Protein AF-0000000073407719 (afdb_homodimer)

Sequence (132 aa):
MNLAILALGFAVMGVSIGEGILVANIAKSAARQPEMFSKLQTLMFTGVAFIEGTFFVLFAFTFLVRMNLAILALGFAVMGVSIGEGILVANIAKSAARQPEMFSKLQTLMFTGVAFIEGTFFVLFAFTFLVR

pLDDT: mean 95.17, std 7.77, range [57.31, 98.88]

Radius of gyration: 16.1 Å; Cα contacts (8 Å, |Δi|>4): 150; chains: 2; bounding box: 18×47×39 Å

Solvent-accessible surface area (backbone atoms only — not comparable to full-atom values): 6591 Å² total; per-residue (Å²): 112,69,44,48,55,51,12,49,48,46,20,50,52,16,37,54,53,6,47,48,48,22,50,55,30,38,52,53,21,30,72,74,29,63,89,44,35,69,62,47,49,52,50,48,52,52,50,47,47,56,38,50,47,51,49,50,51,50,53,55,45,52,65,64,77,98,110,59,64,51,43,33,53,48,12,54,46,36,16,51,45,13,36,50,47,12,52,50,50,18,50,44,34,44,50,28,45,75,38,61,90,45,36,71,60,45,51,52,49,46,52,53,53,45,49,56,49,51,46,54,49,52,51,53,56,53,43,53,71,64,74,102

Nearest PDB structures (foldseek):
  7jg7-assembly1_2  TM=9.156E-01  e=1.169E-02  Mycolicibacterium smegmatis
  7jg7-assembly1_8  TM=9.123E-01  e=1.616E-02  Mycolicibacterium smegmatis
  7njm-assembly1_Q  TM=9.087E-01  e=1.616E-02  Mycolicibacterium smegmatis MC2 155
  7jg6-assembly1_8  TM=9.027E-01  e=1.839E-02  Mycolicibacterium smegmatis
  8apj-assembly1_V1  TM=8.903E-01  e=3.999E-02  Trypanosoma brucei brucei

InterPro domains:
  IPR000454 ATP synthase, F0 complex, subunit C [MF_01396] (1-66)
  IPR000454 ATP synthase, F0 complex, subunit C [PR00124] (3-22)
  IPR000454 ATP synthase, F0 complex, subunit C [PR00124] (24-39)
  IPR000454 ATP synthase, F0 complex, subunit C [PR00124] (41-66)
  IPR002379 V-ATPase proteolipid subunit C-like domain [PF00137] (4-64)
  IPR035921 F/V-ATP synthase subunit C superfamily [SSF81333] (5-65)
  IPR038662 F1F0 ATP synthase subunit C superfamily [G3DSA:1.20.20.10] (1-66)

Foldseek 3Di:
DVVLVVVLVVLVVVLVVVLVVLVVVLVVVCVVPVVCNVVSVVVSVVSNCVSVVVSVVSVVVSVVVD/DVVLVVVLVVLVVVLVVQLVVLVVVLVVVCVVPVVCNVVSVVVSVVSNCVSVVVSVVSVVVSVVVD

Secondary structure (DSSP, 8-state):
-HHHHHHHHHHHHHHHHHHHHHHHHHHHHHHH-GGGHHHHHHHHHHHHHHHHHHHHHHHHHHHH--/-HHHHHHHHHHHHHHHHHHHHHHHHHHHHHHH-GGGHHHHHHHHHHHHHHHHHHHHHHHHHHHH--

Organism: Streptococcus agalactiae serotype V (strain ATCC BAA-611 / 2603 V/R) (NCBI:txid208435)

Structure (mmCIF, N/CA/C/O backbone):
data_AF-0000000073407719-model_v1
#
loop_
_entity.id
_entity.type
_entity.pdbx_description
1 polymer 'ATP synthase subunit c'
#
loop_
_atom_site.group_PDB
_atom_site.id
_atom_site.type_symbol
_atom_site.label_atom_id
_atom_site.label_alt_id
_atom_site.label_comp_id
_atom_site.label_asym_id
_atom_site.label_entity_id
_atom_site.label_seq_id
_atom_site.pdbx_PDB_ins_code
_atom_site.Cartn_x
_atom_site.Cartn_y
_atom_site.Cartn_z
_atom_site.occupancy
_atom_site.B_iso_or_equiv
_atom_site.auth_seq_id
_atom_site.auth_comp_id
_atom_site.auth_asym_id
_atom_site.auth_atom_id
_atom_site.pdbx_PDB_model_num
ATOM 1 N N . MET A 1 1 ? 4.938 17.172 17.562 1 63.59 1 MET A N 1
ATOM 2 C CA . MET A 1 1 ? 5.883 16.062 17.438 1 63.59 1 MET A CA 1
ATOM 3 C C . MET A 1 1 ? 5.23 14.742 17.828 1 63.59 1 MET A C 1
ATOM 5 O O . MET A 1 1 ? 5.316 13.766 17.078 1 63.59 1 MET A O 1
ATOM 9 N N . ASN A 1 2 ? 4.305 14.727 18.844 1 82.56 2 ASN A N 1
ATOM 10 C CA . ASN A 1 2 ? 3.75 13.5 19.406 1 82.56 2 ASN A CA 1
ATOM 11 C C . ASN A 1 2 ? 2.752 12.852 18.438 1 82.56 2 ASN A C 1
ATOM 13 O O . ASN A 1 2 ? 2.848 11.656 18.156 1 82.56 2 ASN A O 1
ATOM 17 N N . LEU A 1 3 ? 2.027 13.648 17.828 1 87.06 3 LEU A N 1
ATOM 18 C CA . LEU A 1 3 ? 1 13.078 16.969 1 87.06 3 LEU A CA 1
ATOM 19 C C . LEU A 1 3 ? 1.608 12.562 15.664 1 87.06 3 LEU A C 1
ATOM 21 O O . LEU A 1 3 ? 1.119 11.594 15.094 1 87.06 3 LEU A O 1
ATOM 25 N N . ALA A 1 4 ? 2.742 13.203 15.266 1 88.19 4 ALA A N 1
ATOM 26 C CA . ALA A 1 4 ? 3.439 12.773 14.055 1 88.19 4 ALA A CA 1
ATOM 27 C C . ALA A 1 4 ? 4 11.367 14.219 1 88.19 4 ALA A C 1
ATOM 29 O O . ALA A 1 4 ? 3.863 10.523 13.328 1 88.19 4 ALA A O 1
ATOM 30 N N . ILE A 1 5 ? 4.605 11.078 15.352 1 92.5 5 ILE A N 1
ATOM 31 C CA . ILE A 1 5 ? 5.18 9.766 15.617 1 92.5 5 ILE A CA 1
ATOM 32 C C . ILE A 1 5 ? 4.066 8.727 15.727 1 92.5 5 ILE A C 1
ATOM 34 O O . ILE A 1 5 ? 4.219 7.59 15.273 1 92.5 5 ILE A O 1
ATOM 38 N N . LEU A 1 6 ? 3.002 9.133 16.344 1 94.88 6 LEU A N 1
ATOM 39 C CA . LEU A 1 6 ? 1.856 8.234 16.422 1 94.88 6 LEU A CA 1
ATOM 40 C C . LEU A 1 6 ? 1.314 7.902 15.039 1 94.88 6 LEU A C 1
ATOM 42 O O . LEU A 1 6 ? 1.011 6.746 14.75 1 94.88 6 LEU A O 1
ATOM 46 N N . ALA A 1 7 ? 1.168 8.922 14.211 1 95.62 7 ALA A N 1
ATOM 47 C CA . ALA A 1 7 ? 0.703 8.719 12.844 1 95.62 7 ALA A CA 1
ATOM 48 C C . ALA A 1 7 ? 1.625 7.77 12.086 1 95.62 7 ALA A C 1
ATOM 50 O O . ALA A 1 7 ? 1.157 6.863 11.391 1 95.62 7 ALA A O 1
ATOM 51 N N . LEU A 1 8 ? 2.898 7.938 12.258 1 96.56 8 LEU A N 1
ATOM 52 C CA . LEU A 1 8 ? 3.871 7.066 11.609 1 96.56 8 LEU A CA 1
ATOM 53 C C . LEU A 1 8 ? 3.768 5.641 12.133 1 96.56 8 LEU A C 1
ATOM 55 O O . LEU A 1 8 ? 3.953 4.68 11.383 1 96.56 8 LEU A O 1
ATOM 59 N N . GLY A 1 9 ? 3.508 5.531 13.375 1 97.44 9 GLY A N 1
ATOM 60 C CA . GLY A 1 9 ? 3.297 4.215 13.961 1 97.44 9 GLY A CA 1
ATOM 61 C C . GLY A 1 9 ? 2.15 3.459 13.32 1 97.44 9 GLY A C 1
ATOM 62 O O . GLY A 1 9 ? 2.295 2.285 12.961 1 97.44 9 GLY A O 1
ATOM 63 N N . PHE A 1 10 ? 0.996 4.008 13.234 1 97.69 10 PHE A N 1
ATOM 64 C CA . PHE A 1 10 ? -0.147 3.383 12.578 1 97.69 10 PHE A CA 1
ATOM 65 C C . PHE A 1 10 ? 0.17 3.068 11.125 1 97.69 10 PHE A C 1
ATOM 67 O O . PHE A 1 10 ? -0.198 2.008 10.617 1 97.69 10 PHE A O 1
ATOM 74 N N . ALA A 1 11 ? 0.815 4.023 10.445 1 98.31 11 ALA A N 1
ATOM 75 C CA . ALA A 1 11 ? 1.203 3.803 9.055 1 98.31 11 ALA A CA 1
ATOM 76 C C . ALA A 1 11 ? 2.072 2.557 8.922 1 98.31 11 ALA A C 1
ATOM 78 O O . ALA A 1 11 ? 1.835 1.719 8.047 1 98.31 11 ALA A O 1
ATOM 79 N N . VAL A 1 12 ? 3.051 2.41 9.781 1 98.62 12 VAL A N 1
AT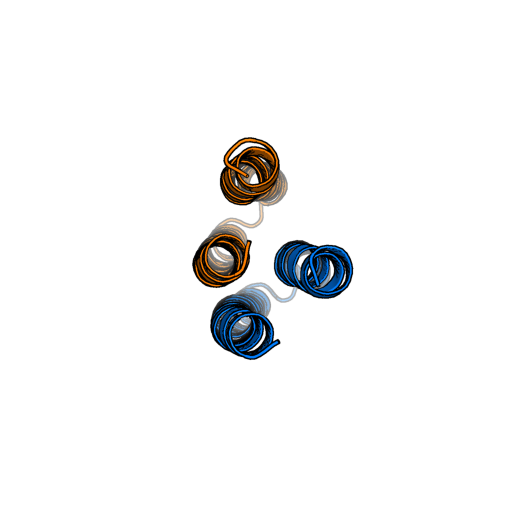OM 80 C CA . VAL A 1 12 ? 3.973 1.281 9.727 1 98.62 12 VAL A CA 1
ATOM 81 C C . VAL A 1 12 ? 3.219 -0.017 10 1 98.62 12 VAL A C 1
ATOM 83 O O . VAL A 1 12 ? 3.514 -1.054 9.398 1 98.62 12 VAL A O 1
ATOM 86 N N . MET A 1 13 ? 2.312 0.058 10.875 1 98.62 13 MET A N 1
ATOM 87 C CA . MET A 1 13 ? 1.476 -1.111 11.125 1 98.62 13 MET A CA 1
ATOM 88 C C . MET A 1 13 ? 0.765 -1.556 9.852 1 98.62 13 MET A C 1
ATOM 90 O O . MET A 1 13 ? 0.792 -2.736 9.5 1 98.62 13 MET A O 1
ATOM 94 N N . GLY A 1 14 ? 0.192 -0.649 9.203 1 98.62 14 GLY A N 1
ATOM 95 C CA . GLY A 1 14 ? -0.468 -0.951 7.945 1 98.62 14 GLY A CA 1
ATOM 96 C C . GLY A 1 14 ? 0.48 -1.489 6.891 1 98.62 14 GLY A C 1
ATOM 97 O O . GLY A 1 14 ? 0.177 -2.482 6.227 1 98.62 14 GLY A O 1
ATOM 98 N N . VAL A 1 15 ? 1.593 -0.85 6.73 1 98.81 15 VAL A N 1
ATOM 99 C CA . VAL A 1 15 ? 2.605 -1.262 5.762 1 98.81 15 VAL A CA 1
ATOM 100 C C . VAL A 1 15 ? 3.027 -2.703 6.039 1 98.81 15 VAL A C 1
ATOM 102 O O . VAL A 1 15 ? 3.062 -3.531 5.125 1 98.81 15 VAL A O 1
ATOM 105 N N . SER A 1 16 ? 3.32 -3.055 7.305 1 98.81 16 SER A N 1
ATOM 106 C CA . SER A 1 16 ? 3.791 -4.379 7.703 1 98.81 16 SER A CA 1
ATOM 107 C C . SER A 1 16 ? 2.742 -5.449 7.414 1 98.81 16 SER A C 1
ATOM 109 O O . SER A 1 16 ? 3.061 -6.508 6.875 1 98.81 16 SER A O 1
ATOM 111 N N . ILE A 1 17 ? 1.562 -5.16 7.754 1 98.75 17 ILE A N 1
ATOM 112 C CA . ILE A 1 17 ? 0.474 -6.102 7.523 1 98.75 17 ILE A CA 1
ATOM 113 C C . ILE A 1 17 ? 0.253 -6.281 6.023 1 98.75 17 ILE A C 1
ATOM 115 O O . ILE A 1 17 ? 0.182 -7.41 5.531 1 98.75 17 ILE A O 1
ATOM 119 N N . GLY A 1 18 ? 0.185 -5.234 5.32 1 98.75 18 GLY A N 1
ATOM 120 C CA . GLY A 1 18 ? -0.028 -5.289 3.885 1 98.75 18 GLY A CA 1
ATOM 121 C C . GLY A 1 18 ? 1.065 -6.035 3.146 1 98.75 18 GLY A C 1
ATOM 122 O O . GLY A 1 18 ? 0.782 -6.902 2.318 1 98.75 18 GLY A O 1
ATOM 123 N N . GLU A 1 19 ? 2.275 -5.75 3.49 1 98.88 19 GLU A N 1
ATOM 124 C CA . GLU A 1 19 ? 3.393 -6.418 2.828 1 98.88 19 GLU A CA 1
ATOM 125 C C . GLU A 1 19 ? 3.457 -7.895 3.205 1 98.88 19 GLU A C 1
ATOM 127 O O . GLU A 1 19 ? 3.846 -8.734 2.387 1 98.88 19 GLU A O 1
ATOM 132 N N . GLY A 1 20 ? 3.119 -8.133 4.391 1 98.81 20 GLY A N 1
ATOM 133 C CA . GLY A 1 20 ? 3.051 -9.523 4.793 1 98.81 20 GLY A CA 1
ATOM 134 C C . GLY A 1 20 ? 2.055 -10.336 3.982 1 98.81 20 GLY A C 1
ATOM 135 O O . GLY A 1 20 ? 2.369 -11.43 3.518 1 98.81 20 GLY A O 1
ATOM 136 N N . ILE A 1 21 ? 0.886 -9.859 3.859 1 98.75 21 ILE A N 1
ATOM 137 C CA . ILE A 1 21 ? -0.149 -10.5 3.055 1 98.75 21 ILE A CA 1
ATOM 138 C C . ILE A 1 21 ? 0.332 -10.633 1.611 1 98.75 21 ILE A C 1
ATOM 140 O O . ILE A 1 21 ? 0.228 -11.711 1.017 1 98.75 21 ILE A O 1
ATOM 144 N N . LEU A 1 22 ? 0.845 -9.641 1.081 1 98.81 22 LEU A N 1
ATOM 145 C CA . LEU A 1 22 ? 1.326 -9.57 -0.295 1 98.81 22 LEU A CA 1
ATOM 146 C C . LEU A 1 22 ? 2.396 -10.633 -0.548 1 98.81 22 LEU A C 1
ATOM 148 O O . LEU A 1 22 ? 2.236 -11.484 -1.423 1 98.81 22 LEU A O 1
ATOM 152 N N . VAL A 1 23 ? 3.426 -10.609 0.226 1 98.88 23 VAL A N 1
ATOM 153 C CA . VAL A 1 23 ? 4.574 -11.477 -0.017 1 98.88 23 VAL A CA 1
ATOM 154 C C . VAL A 1 23 ? 4.184 -12.938 0.219 1 98.88 23 VAL A C 1
ATOM 156 O O . VAL A 1 23 ? 4.582 -13.82 -0.538 1 98.88 23 VAL A O 1
ATOM 159 N N . ALA A 1 24 ? 3.434 -13.18 1.261 1 98.81 24 ALA A N 1
ATOM 160 C CA . ALA A 1 24 ? 2.992 -14.539 1.548 1 98.81 24 ALA A CA 1
ATOM 161 C C . ALA A 1 24 ? 2.244 -15.133 0.359 1 98.81 24 ALA A C 1
ATOM 163 O O . ALA A 1 24 ? 2.477 -16.297 -0.012 1 98.81 24 ALA A O 1
ATOM 164 N N . ASN A 1 25 ? 1.408 -14.406 -0.255 1 98.88 25 ASN A N 1
ATOM 165 C CA . ASN A 1 25 ? 0.584 -14.93 -1.337 1 98.88 25 ASN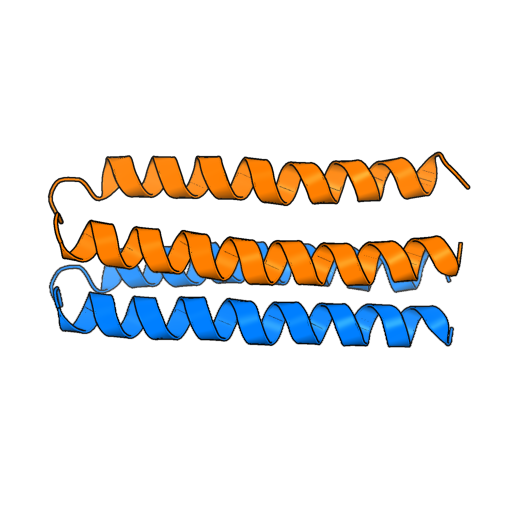 A CA 1
ATOM 166 C C . ASN A 1 25 ? 1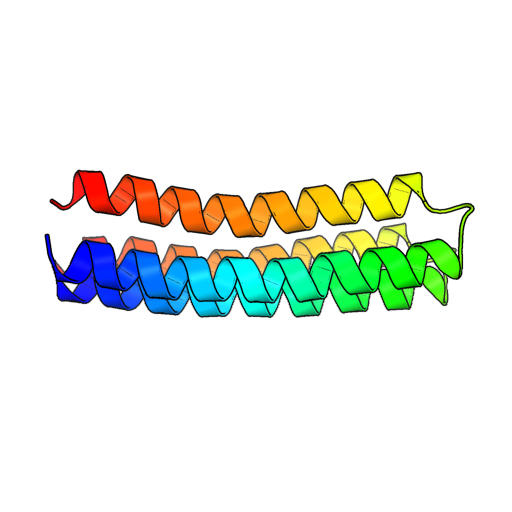.359 -15 -2.65 1 98.88 25 ASN A C 1
ATOM 168 O O . ASN A 1 25 ? 1.103 -15.867 -3.484 1 98.88 25 ASN A O 1
ATOM 172 N N . ILE A 1 26 ? 2.301 -14.102 -2.803 1 98.88 26 ILE A N 1
ATOM 173 C CA . ILE A 1 26 ? 3.207 -14.227 -3.939 1 98.88 26 ILE A CA 1
ATOM 174 C C . ILE A 1 26 ? 3.986 -15.539 -3.834 1 98.88 26 ILE A C 1
ATOM 176 O O . ILE A 1 26 ? 4.125 -16.266 -4.82 1 98.88 26 ILE A O 1
ATOM 180 N N . ALA A 1 27 ? 4.492 -15.836 -2.629 1 98.81 27 ALA A N 1
ATOM 181 C CA . ALA A 1 27 ? 5.23 -17.078 -2.41 1 98.81 27 ALA A CA 1
ATOM 182 C C . ALA A 1 27 ? 4.359 -18.297 -2.699 1 98.81 27 ALA A C 1
ATOM 184 O O . ALA A 1 27 ? 4.797 -19.234 -3.373 1 98.81 27 ALA A O 1
ATOM 185 N N . LYS A 1 28 ? 3.168 -18.266 -2.24 1 98.75 28 LYS A N 1
ATOM 186 C CA . LYS A 1 28 ? 2.227 -19.344 -2.492 1 98.75 28 LYS A CA 1
ATOM 187 C C . LYS A 1 28 ? 1.953 -19.5 -3.986 1 98.75 28 LYS A C 1
ATOM 189 O O . LYS A 1 28 ? 1.923 -20.625 -4.504 1 98.75 28 LYS A O 1
ATOM 194 N N . SER A 1 29 ? 1.758 -18.453 -4.664 1 98.81 29 SER A N 1
ATOM 195 C CA . SER A 1 29 ? 1.479 -18.453 -6.098 1 98.81 29 SER A CA 1
ATOM 196 C C . SER A 1 29 ? 2.678 -18.953 -6.895 1 98.81 29 SER A C 1
ATOM 198 O O . SER A 1 29 ? 2.518 -19.703 -7.867 1 98.81 29 SER A O 1
ATOM 200 N N . ALA A 1 30 ? 3.832 -18.547 -6.477 1 98.56 30 ALA A N 1
ATOM 201 C CA . ALA A 1 30 ? 5.055 -18.984 -7.148 1 98.56 30 ALA A CA 1
ATOM 202 C C . ALA A 1 30 ? 5.262 -20.484 -6.988 1 98.56 30 ALA A C 1
ATOM 204 O O . ALA A 1 30 ? 5.746 -21.156 -7.902 1 98.56 30 ALA A O 1
ATOM 205 N N . ALA A 1 31 ? 4.895 -21.016 -5.848 1 98.12 31 ALA A N 1
ATOM 206 C CA . ALA A 1 31 ? 4.996 -22.453 -5.605 1 98.12 31 ALA A CA 1
ATOM 207 C C . ALA A 1 31 ? 4.043 -23.234 -6.512 1 98.12 31 ALA A C 1
ATOM 209 O O . ALA A 1 31 ? 4.359 -24.328 -6.961 1 98.12 31 ALA A O 1
ATOM 210 N N . ARG A 1 32 ? 2.93 -22.688 -6.832 1 96.69 32 ARG A N 1
ATOM 211 C CA . ARG A 1 32 ? 1.912 -23.297 -7.68 1 96.69 32 ARG A CA 1
ATOM 212 C C . A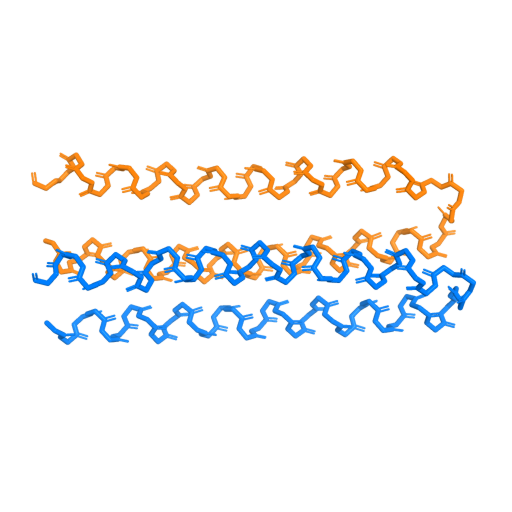RG A 1 32 ? 2.318 -23.25 -9.148 1 96.69 32 ARG A C 1
ATOM 214 O O . ARG A 1 32 ? 1.977 -24.141 -9.922 1 96.69 32 ARG A O 1
ATOM 221 N N . GLN A 1 33 ? 3.012 -22.109 -9.547 1 97.88 33 GLN A N 1
ATOM 222 C CA . GLN A 1 33 ? 3.457 -21.891 -10.914 1 97.88 33 GLN A CA 1
ATOM 223 C C . GLN A 1 33 ? 4.914 -21.438 -10.953 1 97.88 33 GLN A C 1
ATOM 225 O O . GLN A 1 33 ? 5.199 -20.266 -11.25 1 97.88 33 GLN A O 1
ATOM 230 N N . PRO A 1 34 ? 5.898 -22.297 -10.742 1 97.75 34 PRO A N 1
ATOM 231 C CA . PRO A 1 34 ? 7.32 -21.953 -10.633 1 97.75 34 PRO A CA 1
ATOM 232 C C . PRO A 1 34 ? 7.863 -21.312 -11.906 1 97.75 34 PRO A C 1
ATOM 234 O O . PRO A 1 34 ? 8.805 -20.516 -11.844 1 97.75 34 PRO A O 1
ATOM 237 N N . GLU A 1 35 ? 7.172 -21.625 -13 1 97.25 35 GLU A N 1
ATOM 238 C CA . GLU A 1 35 ? 7.633 -21.062 -14.266 1 97.25 35 GLU A CA 1
ATOM 239 C C . GLU A 1 35 ? 7.371 -19.562 -14.328 1 97.25 35 GLU A C 1
ATOM 241 O O . GLU A 1 35 ? 7.949 -18.859 -15.156 1 97.25 35 GLU A O 1
ATOM 246 N N . MET A 1 36 ? 6.477 -19.078 -13.484 1 97 36 MET A N 1
ATOM 247 C CA . MET A 1 36 ? 6.125 -17.672 -13.492 1 97 36 MET A CA 1
ATOM 248 C C . MET A 1 36 ? 6.859 -16.922 -12.383 1 97 36 MET A C 1
ATOM 250 O O . MET A 1 36 ? 6.527 -15.773 -12.078 1 97 36 MET A O 1
ATOM 254 N N . PHE A 1 37 ? 7.875 -17.453 -11.781 1 98.25 37 PHE A N 1
ATOM 255 C CA . PHE A 1 37 ? 8.531 -16.875 -10.617 1 98.25 37 PHE A CA 1
ATOM 256 C C . PHE A 1 37 ? 8.977 -15.438 -10.906 1 98.25 37 PHE A C 1
ATOM 258 O O . PHE A 1 37 ? 8.703 -14.531 -10.125 1 98.25 37 PHE A O 1
ATOM 265 N N . SER A 1 38 ? 9.602 -15.258 -12.023 1 98.25 38 SER A N 1
ATOM 266 C CA . SER A 1 38 ? 10.141 -13.93 -12.312 1 98.25 38 SER A CA 1
ATOM 267 C C . SER A 1 38 ? 9.031 -12.906 -12.469 1 98.25 38 SER A C 1
ATOM 269 O O . SER A 1 38 ? 9.156 -11.766 -12 1 98.25 38 SER A O 1
ATOM 271 N N . LYS A 1 39 ? 7.961 -13.258 -13.148 1 98.31 39 LYS A N 1
ATOM 272 C CA . LYS A 1 39 ? 6.832 -12.344 -13.312 1 98.31 39 LYS A CA 1
ATOM 273 C C . LYS A 1 39 ? 6.172 -12.031 -11.977 1 98.31 39 LYS A C 1
ATOM 275 O O . LYS A 1 39 ? 5.836 -10.875 -11.695 1 98.31 39 LYS A O 1
ATOM 280 N N . LEU A 1 40 ? 6.027 -13.094 -11.188 1 98.56 40 LEU A N 1
ATOM 281 C CA . LEU A 1 40 ? 5.41 -12.914 -9.875 1 98.56 40 LEU A CA 1
ATOM 282 C C . LEU A 1 40 ? 6.316 -12.109 -8.953 1 98.56 40 LEU A C 1
ATOM 284 O O . LEU A 1 40 ? 5.836 -11.312 -8.141 1 98.56 40 LEU A O 1
ATOM 288 N N . GLN A 1 41 ? 7.582 -12.266 -9.07 1 98.62 41 GLN A N 1
ATOM 289 C CA . GLN A 1 41 ? 8.555 -11.477 -8.312 1 98.62 41 GLN A CA 1
ATOM 290 C C . GLN A 1 41 ? 8.469 -10 -8.688 1 98.62 41 GLN A C 1
ATOM 292 O O . GLN A 1 41 ? 8.555 -9.125 -7.82 1 98.62 41 GLN A O 1
ATOM 297 N N . THR A 1 42 ? 8.281 -9.719 -9.945 1 97.94 42 THR A N 1
ATOM 298 C CA . THR A 1 42 ? 8.109 -8.344 -10.406 1 97.94 42 THR A CA 1
ATOM 299 C C . THR A 1 42 ? 6.844 -7.734 -9.812 1 97.94 42 THR A C 1
ATOM 301 O O . THR A 1 42 ? 6.855 -6.578 -9.383 1 97.94 42 THR A O 1
ATOM 304 N N . LEU A 1 43 ? 5.812 -8.562 -9.75 1 98 43 LEU A N 1
ATOM 305 C CA . LEU A 1 43 ? 4.57 -8.125 -9.125 1 98 43 LEU A CA 1
ATOM 306 C C . LEU A 1 43 ? 4.793 -7.793 -7.656 1 98 43 LEU A C 1
ATOM 308 O O . LEU A 1 43 ? 4.254 -6.801 -7.152 1 98 43 LEU A O 1
ATOM 312 N N . MET A 1 44 ? 5.535 -8.641 -7.039 1 98.69 44 MET A N 1
ATOM 313 C CA . MET A 1 44 ? 5.836 -8.453 -5.621 1 98.69 44 MET A CA 1
ATOM 314 C C . MET A 1 44 ? 6.523 -7.113 -5.383 1 98.69 44 MET A C 1
ATOM 316 O O . MET A 1 44 ? 6.09 -6.324 -4.543 1 98.69 44 MET A O 1
ATOM 320 N N . PHE A 1 45 ? 7.531 -6.855 -6.074 1 98.62 45 PHE A N 1
ATOM 321 C CA . PHE A 1 45 ? 8.312 -5.641 -5.891 1 98.62 45 PHE A CA 1
ATOM 322 C C . PHE A 1 45 ? 7.488 -4.406 -6.234 1 98.62 45 PHE A C 1
ATOM 324 O O . PHE A 1 45 ? 7.59 -3.377 -5.566 1 98.62 45 PHE A O 1
ATOM 331 N N . THR A 1 46 ? 6.711 -4.559 -7.344 1 98.25 46 THR A N 1
ATOM 332 C CA . THR A 1 46 ? 5.848 -3.447 -7.723 1 98.25 46 THR A CA 1
ATOM 333 C C . THR A 1 46 ? 4.859 -3.123 -6.605 1 98.25 46 THR A C 1
ATOM 335 O O . THR A 1 46 ? 4.711 -1.964 -6.215 1 98.25 46 THR A O 1
ATOM 338 N N . GLY A 1 47 ? 4.242 -4.164 -6.086 1 98.44 47 GLY A N 1
ATOM 339 C CA . GLY A 1 47 ? 3.309 -3.963 -4.992 1 98.44 47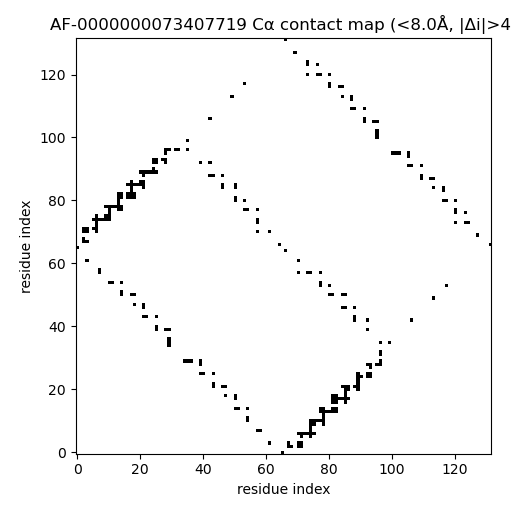 GLY A CA 1
ATOM 340 C C . GLY A 1 47 ? 3.955 -3.357 -3.76 1 98.44 47 GLY A C 1
ATOM 341 O O . GLY A 1 47 ? 3.412 -2.428 -3.16 1 98.44 47 GLY A O 1
ATOM 342 N N . VAL A 1 48 ? 5.152 -3.842 -3.381 1 98.75 48 VAL A N 1
ATOM 343 C CA . VAL A 1 48 ? 5.883 -3.361 -2.215 1 98.75 48 VAL A CA 1
ATOM 344 C C . VAL A 1 48 ? 6.301 -1.908 -2.428 1 98.75 48 VAL A C 1
ATOM 346 O O . VAL A 1 48 ? 6.215 -1.09 -1.508 1 98.75 48 VAL A O 1
ATOM 349 N N . ALA A 1 49 ? 6.676 -1.612 -3.643 1 98.5 49 ALA A N 1
ATOM 350 C CA . ALA A 1 49 ? 7.117 -0.257 -3.961 1 98.5 49 ALA A CA 1
ATOM 351 C C . ALA A 1 49 ? 5.984 0.748 -3.768 1 98.5 49 ALA A C 1
ATOM 353 O O . ALA A 1 49 ? 6.195 1.834 -3.225 1 98.5 49 ALA A O 1
ATOM 354 N N . PHE A 1 50 ? 4.742 0.373 -4.164 1 98.38 50 PHE A N 1
ATOM 355 C CA . PHE A 1 50 ? 3.596 1.264 -4.027 1 98.38 50 PHE A CA 1
ATOM 356 C C . PHE A 1 50 ? 3.225 1.448 -2.561 1 98.38 50 PHE A C 1
ATOM 358 O O . PHE A 1 50 ? 2.93 2.562 -2.125 1 98.38 50 PHE A O 1
ATOM 365 N N . ILE A 1 51 ? 3.326 0.349 -1.791 1 98.75 51 ILE A N 1
ATOM 366 C CA . ILE A 1 51 ? 3.025 0.408 -0.365 1 98.75 51 ILE A CA 1
ATOM 367 C C . ILE A 1 51 ? 4.059 1.283 0.344 1 98.75 51 ILE A C 1
ATOM 369 O O . ILE A 1 51 ? 3.697 2.215 1.066 1 98.75 51 ILE A O 1
ATOM 373 N N . GLU A 1 52 ? 5.305 1.018 0.124 1 98.56 52 GLU A N 1
ATOM 374 C CA . GLU A 1 52 ? 6.379 1.786 0.75 1 98.56 52 GLU A CA 1
ATOM 375 C C . GLU A 1 52 ? 6.352 3.242 0.293 1 98.56 52 GLU A C 1
ATOM 377 O O . GLU A 1 52 ? 6.621 4.148 1.082 1 98.56 52 GLU A O 1
ATOM 382 N N . GLY A 1 53 ? 6.078 3.443 -1.013 1 98.12 53 GLY A N 1
ATOM 383 C CA . GLY A 1 53 ? 6.012 4.793 -1.548 1 98.12 53 GLY A CA 1
ATOM 384 C C . GLY A 1 53 ? 5.062 5.691 -0.78 1 98.12 53 GL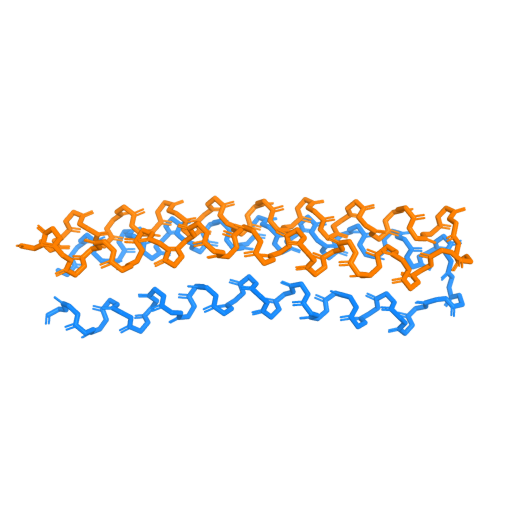Y A C 1
ATOM 385 O O . GLY A 1 53 ? 5.402 6.832 -0.455 1 98.12 53 GLY A O 1
ATOM 386 N N . THR A 1 54 ? 3.912 5.18 -0.514 1 98.31 54 THR A N 1
ATOM 387 C CA . THR A 1 54 ? 2.9 5.941 0.206 1 98.31 54 THR A CA 1
ATOM 388 C C . THR A 1 54 ? 3.365 6.254 1.626 1 98.31 54 THR A C 1
ATOM 390 O O . THR A 1 54 ? 3.152 7.359 2.127 1 98.31 54 THR A O 1
ATOM 393 N N . PHE A 1 55 ? 4.012 5.25 2.33 1 98.38 55 PHE A N 1
ATOM 394 C CA . PHE A 1 55 ? 4.551 5.465 3.668 1 98.38 55 PHE A CA 1
ATOM 395 C C . PHE A 1 55 ? 5.613 6.559 3.654 1 98.38 55 PHE A C 1
ATOM 397 O O . PHE A 1 55 ? 5.633 7.422 4.531 1 98.38 55 PHE A O 1
ATOM 404 N N . PHE A 1 56 ? 6.508 6.449 2.643 1 97.88 56 PHE A N 1
ATOM 405 C CA . PHE A 1 56 ? 7.602 7.41 2.586 1 97.88 56 PHE A CA 1
ATOM 406 C C . PHE A 1 56 ? 7.074 8.82 2.322 1 97.88 56 PHE A C 1
ATOM 408 O O . PHE A 1 56 ? 7.637 9.797 2.811 1 97.88 56 PHE A O 1
ATOM 415 N N . VAL A 1 57 ? 5.973 8.977 1.5 1 97 57 VAL A N 1
ATOM 416 C CA . VAL A 1 57 ? 5.348 10.273 1.298 1 97 57 VAL A CA 1
ATOM 417 C C . VAL A 1 57 ? 4.875 10.836 2.637 1 97 57 VAL A C 1
ATOM 419 O O . VAL A 1 57 ? 5.137 12 2.959 1 97 57 VAL A O 1
ATOM 422 N N . LEU A 1 58 ? 4.207 10.047 3.461 1 96.31 58 LEU A N 1
ATOM 423 C CA . LEU A 1 58 ? 3.771 10.477 4.785 1 96.31 58 LEU A CA 1
ATOM 424 C C . LEU A 1 58 ? 4.965 10.844 5.66 1 96.31 58 LEU A C 1
ATOM 426 O O . LEU A 1 58 ? 4.938 11.852 6.363 1 96.31 58 LEU A O 1
ATOM 430 N N . PHE A 1 59 ? 5.98 9.953 5.594 1 96.12 59 PHE A N 1
ATOM 431 C CA . PHE A 1 59 ? 7.176 10.156 6.406 1 96.12 59 PHE A CA 1
ATOM 432 C C . PHE A 1 59 ? 7.82 11.5 6.094 1 96.12 59 PHE A C 1
ATOM 434 O O . PHE A 1 59 ? 8.117 12.281 7.004 1 96.12 59 PHE A O 1
ATOM 441 N N . ALA A 1 60 ? 7.973 11.742 4.801 1 94.5 60 ALA A N 1
ATOM 442 C CA . ALA A 1 60 ? 8.547 13.016 4.379 1 94.5 60 ALA A CA 1
ATOM 443 C C . ALA A 1 60 ? 7.68 14.188 4.824 1 94.5 60 ALA A C 1
ATOM 445 O O . ALA A 1 60 ? 8.195 15.219 5.273 1 94.5 60 ALA A O 1
ATOM 446 N N . PHE A 1 61 ? 6.426 13.984 4.711 1 91.69 61 PHE A N 1
ATOM 447 C CA . PHE A 1 61 ? 5.488 15.055 5.051 1 91.69 61 PHE A CA 1
ATOM 448 C C . PHE A 1 61 ? 5.531 15.352 6.543 1 91.69 61 PHE A C 1
ATOM 450 O O . PHE A 1 61 ? 5.336 16.5 6.961 1 91.69 61 PHE A O 1
ATOM 457 N N . THR A 1 62 ? 5.773 14.383 7.328 1 89.5 62 THR A N 1
ATOM 458 C CA . THR A 1 62 ? 5.832 14.602 8.773 1 89.5 62 THR A CA 1
ATOM 459 C C . THR A 1 62 ? 6.98 15.539 9.133 1 89.5 62 THR A C 1
ATOM 461 O O . THR A 1 62 ? 6.91 16.266 10.125 1 89.5 62 THR A O 1
ATOM 464 N N . PHE A 1 63 ? 7.992 15.547 8.297 1 84.88 63 PHE A N 1
ATOM 465 C CA . PHE A 1 63 ? 9.133 16.422 8.539 1 84.88 63 PHE A CA 1
ATOM 466 C C . PHE A 1 63 ? 8.836 17.844 8.047 1 84.88 63 PHE A C 1
ATOM 468 O O . PHE A 1 63 ? 9.43 18.797 8.531 1 84.88 63 PHE A O 1
ATOM 475 N N . LEU A 1 64 ? 7.891 17.938 7.102 1 80.19 64 LEU A N 1
ATOM 476 C CA . LEU A 1 64 ? 7.602 19.234 6.512 1 80.19 64 LEU A CA 1
ATOM 477 C C . LEU A 1 64 ? 6.605 20.016 7.363 1 80.19 64 LEU A C 1
ATOM 479 O O . LEU A 1 64 ? 6.633 21.25 7.391 1 80.19 64 LEU A O 1
ATOM 483 N N . VAL A 1 65 ? 5.637 19.344 7.895 1 72.12 65 VAL A N 1
ATOM 484 C CA . VAL A 1 65 ? 4.602 20.047 8.641 1 72.12 65 VAL A CA 1
ATOM 485 C C . VAL A 1 65 ? 4.984 20.125 10.117 1 72.12 65 VAL A C 1
ATOM 487 O O . VAL A 1 65 ? 4.289 20.766 10.914 1 72.12 65 VAL A O 1
ATOM 490 N N . ARG A 1 66 ? 6.176 19.719 10.43 1 60.75 66 ARG A N 1
ATOM 491 C CA . ARG A 1 66 ? 6.629 20.016 11.781 1 60.75 66 ARG A CA 1
ATOM 492 C C . ARG A 1 66 ? 7.035 21.469 11.922 1 60.75 66 ARG A C 1
ATOM 494 O O . ARG A 1 66 ? 7.52 22.078 10.961 1 60.75 66 ARG A O 1
ATOM 501 N N . MET B 1 1 ? -2.877 21.109 12.156 1 64.75 1 MET B N 1
ATOM 502 C CA . MET B 1 1 ? -1.831 20.406 11.414 1 64.75 1 MET B CA 1
ATOM 503 C C . MET B 1 1 ? -1.509 19.062 12.055 1 64.75 1 MET B C 1
ATOM 505 O O . MET B 1 1 ? -1.457 18.047 11.367 1 64.75 1 MET B O 1
ATOM 509 N N . ASN B 1 2 ? -1.71 18.969 13.391 1 77.75 2 ASN B N 1
ATOM 510 C CA . ASN B 1 2 ? -1.353 17.75 14.109 1 77.75 2 ASN B CA 1
ATOM 511 C C . ASN B 1 2 ? -2.354 16.625 13.844 1 77.75 2 ASN B C 1
ATOM 513 O O . ASN B 1 2 ? -1.962 15.508 13.523 1 77.75 2 ASN B O 1
ATOM 517 N N . LEU B 1 3 ? -3.639 17.109 13.68 1 85.81 3 LEU B N 1
ATOM 518 C CA . LEU B 1 3 ? -4.645 16.078 13.445 1 85.81 3 LEU B CA 1
ATOM 519 C C . LEU B 1 3 ? -4.609 15.602 12 1 85.81 3 LEU B C 1
ATOM 521 O O . LEU B 1 3 ? -4.902 14.438 11.719 1 85.81 3 LEU B O 1
ATOM 525 N N . ALA B 1 4 ? -4.211 16.484 11.141 1 87.44 4 ALA B N 1
ATOM 526 C CA . ALA B 1 4 ? -4.105 16.156 9.727 1 87.44 4 ALA B CA 1
ATOM 527 C C . ALA B 1 4 ? -3.074 15.055 9.492 1 87.44 4 ALA B C 1
ATOM 529 O O . ALA B 1 4 ? -3.312 14.125 8.719 1 87.44 4 ALA B O 1
ATOM 530 N N . ILE B 1 5 ? -1.988 15.078 10.203 1 90.94 5 ILE B N 1
ATOM 531 C CA . ILE B 1 5 ? -0.935 14.086 10.055 1 90.94 5 ILE B CA 1
ATOM 532 C C . ILE B 1 5 ? -1.418 12.734 10.586 1 90.94 5 ILE B C 1
ATOM 534 O O . ILE B 1 5 ? -1.109 11.688 10.016 1 90.94 5 ILE B O 1
ATOM 538 N N . LEU B 1 6 ? -2.152 12.805 11.672 1 94.06 6 LEU B N 1
ATOM 539 C CA . LEU B 1 6 ? -2.721 11.578 12.219 1 94.06 6 LEU B CA 1
ATOM 540 C C . LEU B 1 6 ? -3.703 10.945 11.234 1 94.06 6 LEU B C 1
ATOM 542 O O . LEU B 1 6 ? -3.699 9.727 11.039 1 94.06 6 LEU B O 1
ATOM 546 N N . ALA B 1 7 ? -4.543 11.734 10.648 1 94.56 7 ALA B N 1
ATOM 547 C CA . ALA B 1 7 ? -5.48 11.25 9.641 1 94.56 7 ALA B CA 1
ATOM 548 C C . ALA B 1 7 ? -4.746 10.594 8.477 1 94.56 7 ALA B C 1
ATOM 550 O O . ALA B 1 7 ? -5.16 9.547 7.984 1 94.56 7 ALA B O 1
ATOM 551 N N . LEU B 1 8 ? -3.645 11.203 8.086 1 95.88 8 LEU B N 1
ATOM 552 C CA . LEU B 1 8 ? -2.85 10.656 6.992 1 95.88 8 LEU B CA 1
ATOM 553 C C . LEU B 1 8 ? -2.209 9.328 7.398 1 95.88 8 LEU B C 1
ATOM 555 O O . LEU B 1 8 ? -2.059 8.43 6.574 1 95.88 8 LEU B O 1
ATOM 559 N N . GLY B 1 9 ? -1.857 9.219 8.664 1 96.94 9 GLY B N 1
ATOM 560 C CA . GLY B 1 9 ? -1.351 7.945 9.156 1 96.94 9 GLY B CA 1
ATOM 561 C C . GLY B 1 9 ? -2.348 6.809 9.016 1 96.94 9 GLY B C 1
ATOM 562 O O . GLY B 1 9 ? -1.993 5.719 8.57 1 96.94 9 GLY B O 1
ATOM 563 N N . PHE B 1 10 ? -3.568 6.988 9.383 1 97.75 10 PHE B N 1
ATOM 564 C CA . PHE B 1 10 ? -4.633 6.008 9.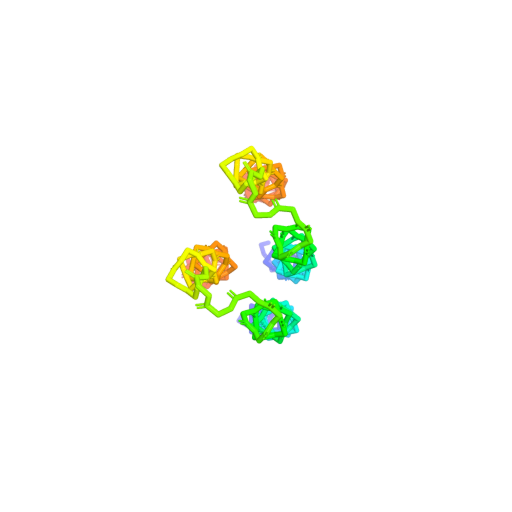211 1 97.75 10 PHE B CA 1
ATOM 565 C C . PHE B 1 10 ? -4.867 5.719 7.734 1 97.75 10 PHE B C 1
ATOM 567 O O . PHE B 1 10 ? -5.148 4.578 7.355 1 97.75 10 PHE B O 1
ATOM 574 N N . ALA B 1 11 ? -4.785 6.754 6.891 1 98.06 11 ALA B N 1
ATOM 575 C CA . ALA B 1 11 ? -4.957 6.574 5.449 1 98.06 11 ALA B CA 1
ATOM 576 C C . ALA B 1 11 ? -3.893 5.637 4.887 1 98.06 11 ALA B C 1
ATOM 578 O O . ALA B 1 11 ? -4.199 4.746 4.09 1 98.06 11 ALA B O 1
ATOM 579 N N . VAL B 1 12 ? -2.623 5.844 5.316 1 98.56 12 VAL B N 1
ATOM 580 C CA . VAL B 1 12 ? -1.536 4.992 4.844 1 98.56 12 VAL B CA 1
ATOM 581 C C . VAL B 1 12 ? -1.764 3.559 5.312 1 98.56 12 VAL B C 1
ATOM 583 O O . VAL B 1 12 ? -1.489 2.607 4.574 1 98.56 12 VAL B O 1
ATOM 586 N N . MET B 1 13 ? -2.279 3.361 6.461 1 98.75 13 MET B N 1
ATOM 587 C CA . MET B 1 13 ? -2.625 2.029 6.953 1 98.75 13 MET B CA 1
ATOM 588 C C . MET B 1 13 ? -3.645 1.359 6.035 1 98.75 13 MET B C 1
ATOM 590 O O . MET B 1 13 ? -3.451 0.217 5.617 1 98.75 13 MET B O 1
ATOM 594 N N . GLY B 1 14 ? -4.676 2.068 5.75 1 98.56 14 GLY B N 1
ATOM 595 C CA . GLY B 1 14 ? -5.695 1.55 4.852 1 98.56 14 GLY B CA 1
ATOM 596 C C . GLY B 1 14 ? -5.164 1.242 3.463 1 98.56 14 GLY B C 1
ATOM 597 O O . GLY B 1 14 ? -5.441 0.176 2.91 1 98.56 14 GLY B O 1
ATOM 598 N N . VAL B 1 15 ? -4.434 2.129 2.883 1 98.75 15 VAL B N 1
ATOM 599 C CA . VAL B 1 15 ? -3.855 1.966 1.554 1 98.75 15 VAL B CA 1
ATOM 600 C C . VAL B 1 15 ? -2.961 0.729 1.528 1 98.75 15 VAL B C 1
ATOM 602 O O . VAL B 1 15 ? -3.047 -0.089 0.61 1 98.75 15 VAL B O 1
ATOM 605 N N . SER B 1 16 ? -2.125 0.561 2.549 1 98.81 16 SER B N 1
ATOM 606 C CA . SER B 1 16 ? -1.162 -0.534 2.605 1 98.81 16 SER B CA 1
ATOM 607 C C . SER B 1 16 ? -1.864 -1.885 2.684 1 98.81 16 SER B C 1
ATOM 609 O O . SER B 1 16 ? -1.529 -2.809 1.94 1 98.81 16 SER B O 1
ATOM 611 N N . ILE B 1 17 ? -2.811 -2.025 3.545 1 98.75 17 ILE B N 1
ATOM 612 C CA . ILE B 1 17 ? -3.561 -3.268 3.693 1 98.75 17 ILE B CA 1
ATOM 613 C C . ILE B 1 17 ? -4.348 -3.551 2.416 1 98.75 17 ILE B C 1
ATOM 615 O O . ILE B 1 17 ? -4.336 -4.672 1.908 1 98.75 17 ILE B O 1
ATOM 619 N N . GLY B 1 18 ? -4.984 -2.564 1.932 1 98.69 18 GLY B N 1
ATOM 620 C CA . GLY B 1 18 ? -5.738 -2.709 0.697 1 98.69 18 GLY B CA 1
ATOM 621 C C . GLY B 1 18 ? -4.887 -3.162 -0.474 1 98.69 18 GLY B C 1
ATOM 622 O O . GLY B 1 18 ? -5.266 -4.078 -1.206 1 98.69 18 GLY B O 1
ATOM 623 N N . GLU B 1 19 ? -3.781 -2.564 -0.673 1 98.81 19 GLU B N 1
ATOM 624 C CA . GLU B 1 19 ? -2.887 -2.945 -1.763 1 98.81 19 GLU B CA 1
ATOM 625 C C . GLU B 1 19 ? -2.324 -4.348 -1.55 1 98.81 19 GLU B C 1
ATOM 627 O O . GLU B 1 19 ? -2.127 -5.094 -2.51 1 98.81 19 GLU B O 1
ATOM 632 N N . GLY B 1 20 ? -2.025 -4.66 -0.31 1 98.75 20 GLY B N 1
ATOM 633 C CA . GLY B 1 20 ? -1.581 -6.016 -0.021 1 98.75 20 GLY B CA 1
ATOM 634 C C . GLY B 1 20 ? -2.582 -7.074 -0.443 1 98.75 20 GLY B C 1
ATOM 635 O O . GLY B 1 20 ? -2.217 -8.062 -1.083 1 98.75 20 GLY B O 1
ATOM 636 N N . ILE B 1 21 ? -3.818 -6.863 -0.103 1 98.81 21 ILE B N 1
ATOM 637 C CA . ILE B 1 21 ? -4.898 -7.777 -0.461 1 98.81 21 ILE B CA 1
ATOM 638 C C . ILE B 1 21 ? -5.059 -7.816 -1.979 1 98.81 21 ILE B C 1
ATOM 640 O O . ILE B 1 21 ? -5.203 -8.891 -2.564 1 98.81 21 ILE B O 1
ATOM 644 N N . LEU B 1 22 ? -5.02 -6.734 -2.596 1 98.81 22 LEU B N 1
ATOM 645 C CA . LEU B 1 22 ? -5.188 -6.633 -4.043 1 98.81 22 LEU B CA 1
ATOM 646 C C . LEU B 1 22 ? -4.113 -7.43 -4.77 1 98.81 22 LEU B C 1
ATOM 648 O O . LEU B 1 22 ? -4.422 -8.297 -5.59 1 98.81 22 LEU B O 1
ATOM 652 N N . VAL B 1 23 ? -2.844 -7.125 -4.5 1 98.81 23 VAL B N 1
ATOM 653 C CA . VAL B 1 23 ? -1.737 -7.773 -5.195 1 98.81 23 VAL B CA 1
ATOM 654 C C . VAL B 1 23 ? -1.735 -9.266 -4.875 1 98.81 23 VAL B C 1
ATOM 656 O O . VAL B 1 23 ? -1.458 -10.094 -5.75 1 98.81 23 VAL B O 1
ATOM 659 N N . ALA B 1 24 ? -2.072 -9.602 -3.623 1 98.81 24 ALA B N 1
ATOM 660 C CA . ALA B 1 24 ? -2.18 -11 -3.223 1 98.81 24 ALA B CA 1
ATOM 661 C C . ALA B 1 24 ? -3.166 -11.75 -4.109 1 98.81 24 ALA B C 1
ATOM 663 O O . ALA B 1 24 ? -2.852 -12.828 -4.629 1 98.81 24 ALA B O 1
ATOM 664 N N . ASN B 1 25 ? -4.289 -11.18 -4.34 1 98.88 25 ASN B N 1
ATOM 665 C CA . ASN B 1 25 ? -5.32 -11.867 -5.102 1 98.88 25 ASN B CA 1
ATOM 666 C C . ASN B 1 25 ? -5.012 -11.867 -6.594 1 98.88 25 ASN B C 1
ATOM 668 O O . ASN B 1 25 ? -5.348 -12.812 -7.305 1 98.88 25 ASN B O 1
ATOM 672 N N . ILE B 1 26 ? -4.371 -10.852 -7.047 1 98.88 26 ILE B N 1
ATOM 673 C CA . ILE B 1 26 ? -3.908 -10.836 -8.43 1 98.88 26 ILE B CA 1
ATOM 674 C C . ILE B 1 26 ? -2.912 -11.977 -8.648 1 98.88 26 ILE B C 1
ATOM 676 O O . ILE B 1 26 ? -2.994 -12.695 -9.648 1 98.88 26 ILE B O 1
ATOM 680 N N . ALA B 1 27 ? -2.023 -12.18 -7.742 1 98.69 27 ALA B N 1
ATOM 681 C CA . ALA B 1 27 ? -1.031 -13.25 -7.84 1 98.69 27 ALA B CA 1
ATOM 682 C C . ALA B 1 27 ? -1.7 -14.617 -7.84 1 98.69 27 ALA B C 1
ATOM 684 O O . ALA B 1 27 ? -1.357 -15.484 -8.648 1 98.69 27 ALA B O 1
ATOM 685 N N . LYS B 1 28 ? -2.641 -14.766 -6.988 1 98.62 28 LYS B N 1
ATOM 686 C CA . LYS B 1 28 ? -3.365 -16.031 -6.918 1 98.62 28 LYS B CA 1
ATOM 687 C C . LYS B 1 28 ? -4.117 -16.312 -8.219 1 98.62 28 LYS B C 1
ATOM 689 O O . LYS B 1 28 ? -4.121 -17.438 -8.711 1 98.62 28 LYS B O 1
ATOM 694 N N . SER B 1 29 ? -4.75 -15.297 -8.75 1 98.75 29 SER B N 1
ATOM 695 C CA . SER B 1 29 ? -5.48 -15.422 -10.008 1 98.75 29 SER B CA 1
ATOM 696 C C . SER B 1 29 ? -4.535 -15.75 -11.164 1 98.75 29 SER B C 1
ATOM 698 O O . SER B 1 29 ? -4.852 -16.578 -12.016 1 98.75 29 SER B O 1
ATOM 700 N N . ALA B 1 30 ? -3.418 -15.109 -11.172 1 98.44 30 ALA B N 1
ATOM 701 C CA . ALA B 1 30 ? -2.424 -15.344 -12.211 1 98.44 30 ALA B CA 1
ATOM 702 C C . ALA B 1 30 ? -1.883 -16.766 -12.141 1 98.44 30 ALA B C 1
ATOM 704 O O . ALA B 1 30 ? -1.614 -17.391 -13.172 1 98.44 30 ALA B O 1
ATOM 705 N N . ALA B 1 31 ? -1.765 -17.297 -10.977 1 97.88 31 ALA B N 1
ATOM 706 C CA . ALA B 1 31 ? -1.282 -18.656 -10.805 1 97.88 31 ALA B CA 1
ATOM 707 C C . ALA B 1 31 ? -2.316 -19.672 -11.297 1 97.88 31 ALA B C 1
ATOM 709 O O . ALA B 1 31 ? -1.96 -20.75 -11.758 1 97.88 31 ALA B O 1
ATOM 710 N N . ARG B 1 32 ? -3.578 -19.312 -11.227 1 97.06 32 ARG B N 1
ATOM 711 C CA . ARG B 1 32 ? -4.668 -20.172 -11.656 1 97.06 32 ARG B CA 1
ATOM 712 C C . ARG B 1 32 ? -4.828 -20.141 -13.18 1 97.06 32 ARG B C 1
ATOM 714 O O . ARG B 1 32 ? -5.184 -21.141 -13.797 1 97.06 32 ARG B O 1
ATOM 721 N N . GLN B 1 33 ? -4.523 -18.969 -13.75 1 97.94 33 GLN B N 1
ATOM 722 C CA . GLN B 1 33 ? -4.652 -18.734 -15.188 1 97.94 33 GLN B CA 1
ATOM 723 C C . GLN B 1 33 ? -3.447 -17.969 -15.727 1 97.94 33 GLN B C 1
ATOM 725 O O . GLN B 1 33 ? -3.553 -16.781 -16.078 1 97.94 33 GLN B O 1
ATOM 730 N N . PRO B 1 34 ? -2.346 -18.641 -15.906 1 97.31 34 PRO B N 1
ATOM 731 C CA . PRO B 1 34 ? -1.099 -17.984 -16.297 1 97.31 34 PRO B CA 1
ATOM 732 C C . PRO B 1 34 ? -1.203 -17.281 -17.641 1 97.31 34 PRO B C 1
ATOM 734 O O . PRO B 1 34 ? -0.501 -16.297 -17.891 1 97.31 34 PRO B O 1
ATOM 737 N N . GLU B 1 35 ? -2.09 -17.75 -18.453 1 97.19 35 GLU B N 1
ATOM 738 C CA . GLU B 1 35 ? -2.246 -17.172 -19.797 1 97.19 35 GLU B CA 1
ATOM 739 C C . GLU B 1 35 ? -2.84 -15.758 -19.719 1 97.19 35 GLU B C 1
ATOM 741 O O . GLU B 1 35 ? -2.766 -14.992 -20.672 1 97.19 35 GLU B O 1
ATOM 746 N N . MET B 1 36 ? -3.457 -15.367 -18.531 1 97.75 36 MET B N 1
ATOM 747 C CA . MET B 1 36 ? -4.102 -14.062 -18.391 1 97.75 36 MET B CA 1
ATOM 748 C C . MET B 1 36 ? -3.213 -13.102 -17.609 1 97.75 36 MET B C 1
ATOM 750 O O . MET B 1 36 ? -3.668 -12.039 -17.188 1 97.75 36 MET B O 1
ATOM 754 N N . PHE B 1 37 ? -1.972 -13.383 -17.438 1 97.94 37 PHE B N 1
ATOM 755 C CA . PHE B 1 37 ? -1.09 -12.602 -16.578 1 97.94 37 PHE B CA 1
ATOM 756 C C . PHE B 1 37 ? -1.113 -11.133 -16.969 1 97.94 37 PHE B C 1
ATOM 758 O O . PHE B 1 37 ? -1.274 -10.258 -16.125 1 97.94 37 PHE B O 1
ATOM 765 N N . SER B 1 38 ? -0.946 -10.906 -18.266 1 98 38 SER B N 1
ATOM 766 C CA . SER B 1 38 ? -0.845 -9.508 -18.688 1 98 38 SER B CA 1
ATOM 767 C C . SER B 1 38 ? -2.121 -8.742 -18.359 1 98 38 SER B C 1
ATOM 769 O O . SER B 1 38 ? -2.064 -7.586 -17.938 1 98 38 SER B O 1
ATOM 771 N N . LYS B 1 39 ? -3.256 -9.328 -18.547 1 98.69 39 LYS B N 1
ATOM 772 C CA . LYS B 1 39 ? -4.527 -8.68 -18.219 1 98.69 39 LYS B CA 1
ATOM 773 C C . LYS B 1 39 ? -4.672 -8.461 -16.719 1 98.69 39 LYS B C 1
ATOM 775 O O . LYS B 1 39 ? -5.148 -7.406 -16.281 1 98.69 39 LYS B O 1
ATOM 780 N N . LEU B 1 40 ? -4.281 -9.477 -16 1 98.62 40 LEU B N 1
ATOM 781 C CA . LEU B 1 40 ? -4.352 -9.383 -14.547 1 98.62 40 LEU B CA 1
ATOM 782 C C . LEU B 1 40 ? -3.383 -8.328 -14.023 1 98.62 40 LEU B C 1
ATOM 784 O O . LEU B 1 40 ? -3.701 -7.598 -13.086 1 98.62 40 LEU B O 1
ATOM 788 N N . GLN B 1 41 ? -2.219 -8.203 -14.656 1 98.25 41 GLN B N 1
ATOM 789 C CA . GLN B 1 41 ? -1.252 -7.176 -14.297 1 98.25 41 GLN B CA 1
ATOM 790 C C . GLN B 1 41 ? -1.816 -5.777 -14.539 1 98.25 41 GLN B C 1
ATOM 792 O O . GLN B 1 41 ? -1.627 -4.879 -13.719 1 98.25 41 GLN B O 1
ATOM 797 N N . THR B 1 42 ? -2.488 -5.609 -15.625 1 98.5 42 THR B N 1
ATOM 798 C CA . THR B 1 42 ? -3.125 -4.328 -15.914 1 98.5 42 THR B CA 1
ATOM 799 C C . THR B 1 42 ? -4.184 -4 -14.867 1 98.5 42 THR B C 1
ATOM 801 O O . THR B 1 42 ? -4.285 -2.859 -14.414 1 98.5 42 THR B O 1
ATOM 804 N N . LEU B 1 43 ? -4.941 -5.023 -14.461 1 98.44 43 LEU B N 1
ATOM 805 C CA . LEU B 1 43 ? -5.957 -4.883 -13.422 1 98.44 43 LEU B CA 1
ATOM 806 C C . LEU B 1 43 ? -5.324 -4.453 -12.102 1 98.44 43 LEU B C 1
ATOM 808 O O . LEU B 1 43 ? -5.875 -3.613 -11.391 1 98.44 43 LEU B O 1
ATOM 812 N N . MET B 1 44 ? -4.207 -5.062 -11.836 1 98.62 44 MET B N 1
ATOM 813 C CA . MET B 1 44 ? -3.484 -4.719 -10.617 1 98.62 44 MET B CA 1
ATOM 814 C C . MET B 1 44 ? -3.125 -3.236 -10.602 1 98.62 44 MET B C 1
ATOM 816 O O . MET B 1 44 ? -3.354 -2.551 -9.602 1 98.62 44 MET B O 1
ATOM 820 N N . PHE B 1 45 ? -2.576 -2.75 -11.672 1 98.56 45 PHE B N 1
ATOM 821 C CA . PHE B 1 45 ? -2.146 -1.359 -11.758 1 98.56 45 PHE B CA 1
ATOM 822 C C . PHE B 1 45 ? -3.338 -0.416 -11.633 1 98.56 45 PHE B C 1
ATOM 824 O O . PHE B 1 45 ? -3.242 0.631 -10.992 1 98.56 45 PHE B O 1
ATOM 831 N N . THR B 1 46 ? -4.418 -0.864 -12.305 1 98.62 46 THR B N 1
ATOM 832 C CA . THR B 1 46 ? -5.625 -0.052 -12.203 1 98.62 46 THR B CA 1
ATOM 833 C C . THR B 1 46 ? -6.105 0.03 -10.758 1 98.62 46 THR B C 1
ATOM 835 O O . THR B 1 46 ? -6.406 1.116 -10.258 1 98.62 46 THR B O 1
ATOM 838 N N . GLY B 1 47 ? -6.176 -1.074 -10.102 1 98.56 47 GLY B N 1
ATOM 839 C CA . GLY B 1 47 ? -6.594 -1.098 -8.711 1 98.56 47 GLY B CA 1
ATOM 840 C C . GLY B 1 47 ? -5.688 -0.284 -7.801 1 98.56 47 GLY B C 1
ATOM 841 O O . GLY B 1 47 ? -6.168 0.471 -6.953 1 98.56 47 GLY B O 1
ATOM 842 N N . VAL B 1 48 ? -4.406 -0.412 -8.016 1 98.62 48 VAL B N 1
ATOM 843 C CA . VAL B 1 48 ? -3.432 0.318 -7.215 1 98.62 48 VAL B CA 1
ATOM 844 C C . VAL B 1 48 ? -3.59 1.818 -7.445 1 98.62 48 VAL B C 1
ATOM 846 O O . VAL B 1 48 ? -3.529 2.607 -6.5 1 98.62 48 VAL B O 1
ATOM 849 N N . ALA B 1 49 ? -3.803 2.199 -8.656 1 98.19 49 ALA B N 1
ATOM 850 C CA . ALA B 1 49 ? -3.979 3.607 -9 1 98.19 49 ALA B CA 1
ATOM 851 C C . ALA B 1 49 ? -5.16 4.211 -8.242 1 98.19 49 ALA B C 1
ATOM 853 O O . ALA B 1 49 ? -5.066 5.324 -7.723 1 98.19 49 ALA B O 1
ATOM 854 N N . PHE B 1 50 ? -6.289 3.449 -8.125 1 98.56 50 PHE B N 1
ATOM 855 C CA . PHE B 1 50 ? -7.484 3.936 -7.449 1 98.56 50 PHE B CA 1
ATOM 856 C C . PHE B 1 50 ? -7.25 4.035 -5.945 1 98.56 50 PHE B C 1
ATOM 858 O O . PHE B 1 50 ? -7.676 5 -5.309 1 98.56 50 PHE B O 1
ATOM 865 N N . ILE B 1 51 ? -6.523 3.068 -5.441 1 98.75 51 ILE B N 1
ATOM 866 C CA . ILE B 1 51 ? -6.219 3.074 -4.016 1 98.75 51 ILE B CA 1
ATOM 867 C C . ILE B 1 51 ? -5.285 4.238 -3.691 1 98.75 51 ILE B C 1
ATOM 869 O O . ILE B 1 51 ? -5.562 5.027 -2.783 1 98.75 51 ILE B O 1
ATOM 873 N N . GLU B 1 52 ? -4.223 4.391 -4.469 1 98.38 52 GLU B N 1
ATOM 874 C CA . GLU B 1 52 ? -3.275 5.48 -4.27 1 98.38 52 GLU B CA 1
ATOM 875 C C . GLU B 1 52 ? -3.949 6.836 -4.461 1 98.38 52 GLU B C 1
ATOM 877 O O . GLU B 1 52 ? -3.662 7.789 -3.732 1 98.38 52 GLU B O 1
ATOM 882 N N . GLY B 1 53 ? -4.801 6.859 -5.504 1 98.12 53 GLY B N 1
ATOM 883 C CA . GLY B 1 53 ? -5.504 8.102 -5.785 1 98.12 53 GLY B CA 1
ATOM 884 C C . GLY B 1 53 ? -6.285 8.633 -4.598 1 98.12 53 GLY B C 1
ATOM 885 O O . GLY B 1 53 ? -6.285 9.836 -4.336 1 98.12 53 GLY B O 1
ATOM 886 N N . THR B 1 54 ? -6.922 7.809 -3.854 1 98.06 54 THR B N 1
ATOM 887 C CA . THR B 1 54 ? -7.715 8.211 -2.699 1 98.06 54 THR B CA 1
ATOM 888 C C . THR B 1 54 ? -6.82 8.789 -1.604 1 98.06 54 THR B C 1
ATOM 890 O O . THR B 1 54 ? -7.188 9.758 -0.943 1 98.06 54 THR B O 1
ATOM 893 N N . PHE B 1 55 ? -5.633 8.172 -1.438 1 98 55 PHE B N 1
ATOM 894 C CA . PHE B 1 55 ? -4.676 8.711 -0.477 1 98 55 PHE B CA 1
ATOM 895 C C . PHE B 1 55 ? -4.23 10.109 -0.876 1 98 55 PHE B C 1
ATOM 897 O O . PHE B 1 55 ? -4.176 11.008 -0.038 1 98 55 PHE B O 1
ATOM 904 N N . PHE B 1 56 ? -3.893 10.273 -2.141 1 97.38 56 PHE B N 1
ATOM 905 C CA . PHE B 1 56 ? -3.346 11.555 -2.586 1 97.38 56 PHE B CA 1
ATOM 906 C C . PHE B 1 56 ? -4.41 12.641 -2.547 1 97.38 56 PHE B C 1
ATOM 908 O O . PHE B 1 56 ? -4.098 13.812 -2.334 1 97.38 56 PHE B O 1
ATOM 915 N N . VAL B 1 57 ? -5.656 12.203 -2.723 1 97.12 57 VAL B N 1
ATOM 916 C CA . VAL B 1 57 ? -6.734 13.172 -2.561 1 97.12 57 VAL B CA 1
ATOM 917 C C . VAL B 1 57 ? -6.773 13.672 -1.116 1 97.12 57 VAL B C 1
ATOM 919 O O . VAL B 1 57 ? -6.836 14.875 -0.869 1 97.12 57 VAL B O 1
ATOM 922 N N . LEU B 1 58 ? -6.695 12.789 -0.121 1 96.25 58 LEU B N 1
ATOM 923 C CA . LEU B 1 58 ? -6.664 13.18 1.284 1 96.25 58 LEU B CA 1
ATOM 924 C C . LEU B 1 58 ? -5.418 14.008 1.588 1 96.25 58 LEU B C 1
ATOM 926 O O . LEU B 1 58 ? -5.488 14.992 2.322 1 96.25 58 LEU B O 1
ATOM 930 N N . PHE B 1 59 ? -4.359 13.633 0.977 1 95.12 59 PHE B N 1
ATOM 931 C CA . PHE B 1 59 ? -3.086 14.32 1.164 1 95.12 59 PHE B CA 1
ATOM 932 C C . PHE B 1 59 ? -3.18 15.773 0.697 1 95.12 59 PHE B C 1
ATOM 934 O O . PHE B 1 59 ? -2.785 16.688 1.42 1 95.12 59 PHE B O 1
ATOM 941 N N . ALA B 1 60 ? -3.76 15.938 -0.466 1 94 60 ALA B N 1
ATOM 942 C CA . ALA B 1 60 ? -3.936 17.281 -1 1 94 60 ALA B CA 1
ATOM 943 C C . ALA B 1 60 ? -4.871 18.109 -0.117 1 94 60 ALA B C 1
ATOM 945 O O . ALA B 1 60 ? -4.621 19.281 0.13 1 94 60 ALA B O 1
ATOM 946 N N . PHE B 1 61 ? -5.867 17.453 0.334 1 93.25 61 PHE B N 1
ATOM 947 C CA . PHE B 1 61 ? -6.875 18.125 1.137 1 93.25 61 PHE B CA 1
ATOM 948 C C . PHE B 1 61 ? -6.281 18.609 2.457 1 93.25 61 PHE B C 1
ATOM 950 O O . PHE B 1 61 ? -6.727 19.609 3.016 1 93.25 61 PHE B O 1
ATOM 957 N N . THR B 1 62 ? -5.258 17.953 2.926 1 88.75 62 THR B N 1
ATOM 958 C CA . THR B 1 62 ? -4.645 18.344 4.188 1 88.75 62 THR B CA 1
ATOM 959 C C . THR B 1 62 ? -3.986 19.719 4.062 1 88.75 62 THR B C 1
ATOM 961 O O . THR B 1 62 ? -3.828 20.422 5.059 1 88.75 62 THR B O 1
ATOM 964 N N . PHE B 1 63 ? -3.639 20.109 2.826 1 85 63 PHE B N 1
ATOM 965 C CA . PHE B 1 63 ? -3.043 21.422 2.594 1 85 63 PHE B CA 1
ATOM 966 C C . PHE B 1 63 ? -4.121 22.484 2.469 1 85 63 PHE B C 1
ATOM 968 O O . PHE B 1 63 ? -3.842 23.672 2.621 1 85 63 PHE B O 1
ATOM 975 N N . LEU B 1 64 ? -5.324 21.984 2.125 1 84.94 64 LEU B N 1
ATOM 976 C CA . LEU B 1 64 ? -6.402 22.953 1.911 1 84.94 64 LEU B CA 1
ATOM 977 C C . LEU B 1 64 ? -7.117 23.266 3.221 1 84.94 64 LEU B C 1
ATOM 979 O O . LEU B 1 64 ? -7.598 24.375 3.418 1 84.94 64 LEU B O 1
ATOM 983 N N . VAL B 1 65 ? -7.336 22.172 3.971 1 72.88 65 VAL B N 1
ATOM 984 C CA . VAL B 1 65 ? -8.109 22.406 5.188 1 72.88 65 VAL B CA 1
ATOM 985 C C . VAL B 1 65 ? -7.18 22.859 6.309 1 72.88 65 VAL B C 1
ATOM 987 O O . VAL B 1 65 ? -7.637 23.219 7.395 1 72.88 65 VAL B O 1
ATOM 990 N N . ARG B 1 66 ? -6.039 23.453 6.043 1 57.31 66 ARG B N 1
ATOM 991 C CA . ARG B 1 66 ? -5.254 24.062 7.113 1 57.31 66 ARG B CA 1
ATOM 992 C C . ARG B 1 66 ? -5.832 25.406 7.523 1 57.31 66 ARG B C 1
ATOM 994 O O . ARG B 1 66 ? -6.414 26.109 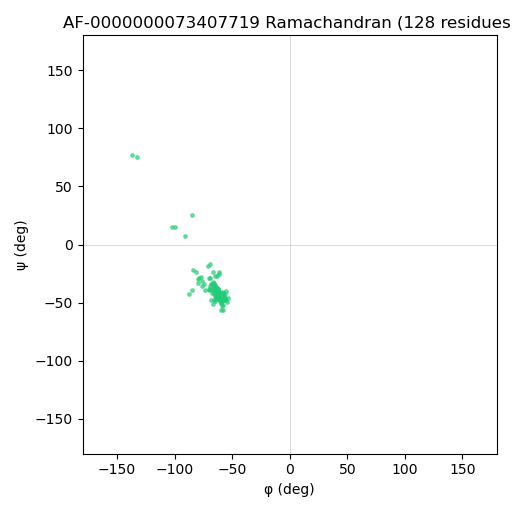6.695 1 57.31 66 ARG B O 1
#